Protein AF-A0A554L9P5-F1 (afdb_monomer)

Radius of gyration: 14.42 Å; Cα contacts (8 Å, |Δi|>4): 126; chains: 1; bounding box: 40×25×39 Å

Secondary structure (DSSP, 8-state):
-HHHHHHHHHHHHHHHHHHHTSSS-HHHHHHHHHHHHHHHHHHHHHHHTTT--SHHHHHHHHHHHHHHHHHHHHHHHHSHHHHHHH-SS----HHHHHHHHHHHHHHHHHHHHHH-

Structure (mmCIF, N/CA/C/O backbone):
data_AF-A0A554L9P5-F1
#
_entry.id   AF-A0A554L9P5-F1
#
loop_
_atom_site.group_PDB
_atom_site.id
_atom_site.type_symbol
_atom_site.label_atom_id
_atom_site.label_alt_id
_atom_site.label_comp_id
_atom_site.label_asym_id
_atom_site.label_entity_id
_atom_site.label_seq_id
_atom_site.pdbx_PDB_ins_code
_atom_site.Cartn_x
_atom_site.Cartn_y
_atom_site.Cartn_z
_atom_site.occupancy
_atom_site.B_iso_or_equiv
_atom_site.auth_seq_id
_atom_site.auth_comp_id
_atom_site.auth_asym_id
_atom_site.auth_atom_id
_atom_site.pdbx_PDB_model_num
ATOM 1 N N . MET A 1 1 ? -9.962 -10.202 14.310 1.00 86.75 1 MET A N 1
ATOM 2 C CA . MET A 1 1 ? -9.731 -10.252 12.843 1.00 86.75 1 MET A CA 1
ATOM 3 C C . MET A 1 1 ? -8.245 -10.369 12.484 1.00 86.75 1 MET A C 1
ATOM 5 O O . MET A 1 1 ? -7.927 -10.633 11.333 1.00 86.75 1 MET A O 1
ATOM 9 N N . LEU A 1 2 ? -7.356 -10.286 13.482 1.00 94.81 2 LEU A N 1
ATOM 10 C CA . LEU A 1 2 ? -5.898 -10.308 13.351 1.00 94.81 2 LEU A CA 1
ATOM 11 C C . LEU A 1 2 ? -5.301 -11.409 12.454 1.00 94.81 2 LEU A C 1
ATOM 13 O O . LEU A 1 2 ? -4.523 -11.118 11.557 1.00 94.81 2 LEU A O 1
ATOM 17 N N . VAL A 1 3 ? -5.639 -12.684 12.680 1.00 96.69 3 VAL A N 1
ATOM 18 C CA . VAL A 1 3 ? -5.042 -13.788 11.897 1.00 96.69 3 VAL A CA 1
ATOM 19 C C . VAL A 1 3 ? -5.467 -13.716 10.428 1.00 96.69 3 VAL A C 1
ATOM 21 O O . VAL A 1 3 ? -4.655 -13.940 9.536 1.00 96.69 3 VAL A O 1
ATOM 24 N N . ILE A 1 4 ? -6.730 -13.358 10.177 1.00 96.81 4 ILE A N 1
ATOM 25 C CA . ILE A 1 4 ? -7.280 -13.234 8.824 1.00 96.81 4 ILE A CA 1
ATOM 26 C C . ILE A 1 4 ? -6.597 -12.085 8.081 1.00 96.81 4 ILE A C 1
ATOM 28 O O . ILE A 1 4 ? -6.176 -12.286 6.946 1.00 96.81 4 ILE A O 1
ATOM 32 N N . SER A 1 5 ? -6.432 -10.918 8.715 1.00 96.69 5 SER A N 1
ATOM 33 C CA . SER A 1 5 ? -5.758 -9.782 8.079 1.00 96.69 5 SER A CA 1
ATOM 34 C C . SER A 1 5 ? -4.297 -10.089 7.755 1.00 96.69 5 SER A C 1
ATOM 36 O O . SER A 1 5 ? -3.847 -9.760 6.664 1.00 96.69 5 SER A O 1
ATOM 38 N N . ILE A 1 6 ? -3.574 -10.796 8.631 1.00 97.62 6 ILE A N 1
ATOM 39 C CA . ILE A 1 6 ? -2.193 -11.225 8.352 1.00 97.62 6 ILE A CA 1
ATOM 40 C C . ILE A 1 6 ? -2.145 -12.170 7.146 1.00 97.62 6 ILE A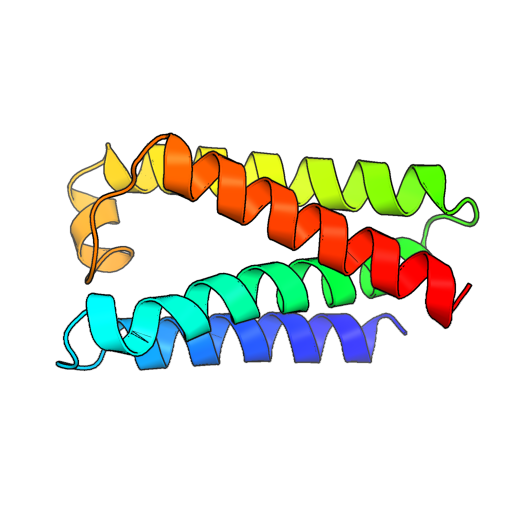 C 1
ATOM 42 O O . ILE A 1 6 ? -1.364 -11.942 6.225 1.00 97.62 6 ILE A O 1
ATOM 46 N N . ILE A 1 7 ? -2.984 -13.213 7.121 1.00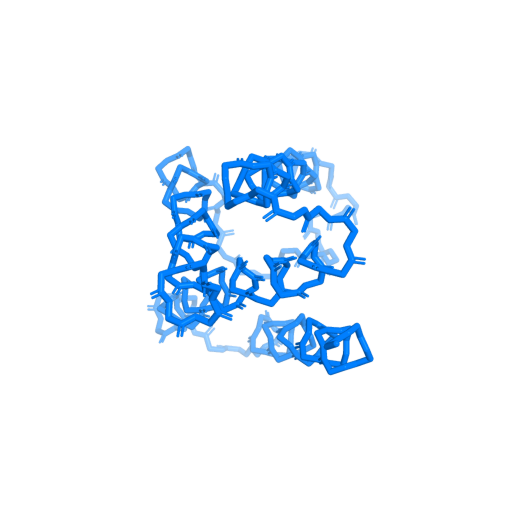 98.12 7 ILE A N 1
ATOM 47 C C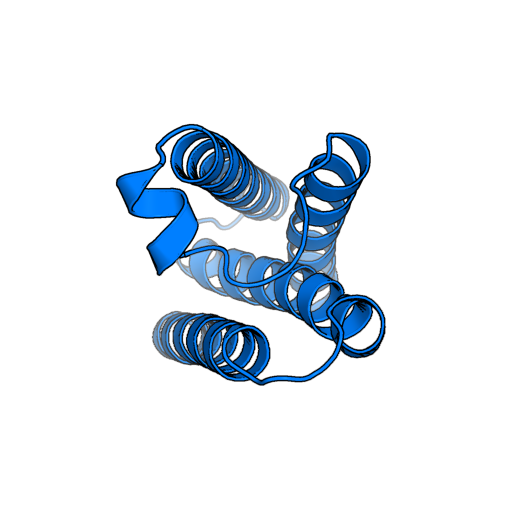A . ILE A 1 7 ? -3.028 -14.165 5.997 1.00 98.12 7 ILE A CA 1
ATOM 48 C C . ILE A 1 7 ? -3.374 -13.438 4.693 1.00 98.12 7 ILE A C 1
ATOM 50 O O . ILE A 1 7 ? -2.739 -13.684 3.669 1.00 98.12 7 ILE A O 1
ATOM 54 N N . ALA A 1 8 ? -4.348 -12.528 4.732 1.00 97.25 8 ALA A N 1
ATOM 55 C CA . ALA A 1 8 ? -4.776 -11.770 3.568 1.00 97.25 8 ALA A CA 1
ATOM 56 C C . ALA A 1 8 ? -3.678 -10.829 3.050 1.00 97.25 8 ALA A C 1
ATOM 58 O O . ALA A 1 8 ? -3.414 -10.830 1.853 1.00 97.25 8 ALA A O 1
ATOM 59 N N . LEU A 1 9 ? -2.978 -10.098 3.925 1.00 97.06 9 LEU A N 1
ATOM 60 C CA . LEU A 1 9 ? -1.853 -9.236 3.536 1.00 97.06 9 LEU A CA 1
ATOM 61 C C . LEU A 1 9 ? -0.710 -10.035 2.909 1.00 97.06 9 LEU A C 1
ATOM 63 O O . LEU A 1 9 ? -0.175 -9.650 1.870 1.00 97.06 9 LEU A O 1
ATOM 67 N N . VAL A 1 10 ? -0.372 -11.183 3.500 1.00 96.56 10 VAL A N 1
ATOM 68 C CA . VAL A 1 10 ? 0.632 -12.098 2.945 1.00 96.56 10 VAL A CA 1
ATOM 69 C C . VAL A 1 10 ? 0.201 -12.591 1.561 1.00 96.56 10 VAL A C 1
ATOM 71 O O . VAL A 1 10 ? 1.010 -12.598 0.633 1.00 96.56 10 VAL A O 1
ATOM 74 N N . ALA A 1 11 ? -1.072 -12.957 1.393 1.00 96.88 11 ALA A N 1
ATOM 75 C CA . ALA A 1 11 ? -1.610 -13.374 0.103 1.00 96.88 11 ALA A CA 1
ATOM 76 C C . ALA A 1 11 ? -1.555 -12.245 -0.939 1.00 96.88 11 ALA A C 1
ATOM 78 O O . ALA A 1 11 ? -1.069 -12.484 -2.042 1.00 96.88 11 ALA A O 1
ATOM 79 N N . VAL A 1 12 ? -1.981 -11.023 -0.592 1.00 96.06 12 VAL A N 1
ATOM 80 C CA . VAL A 1 12 ? -1.914 -9.841 -1.474 1.00 96.06 12 VAL A CA 1
ATOM 81 C C . VAL A 1 12 ? -0.479 -9.609 -1.941 1.00 96.06 12 VAL A C 1
ATOM 83 O O . VAL A 1 12 ? -0.240 -9.528 -3.145 1.00 96.06 12 VAL A O 1
ATOM 86 N N . TYR A 1 13 ? 0.484 -9.605 -1.015 1.00 92.69 13 TYR A N 1
ATOM 87 C CA . TYR A 1 13 ? 1.898 -9.423 -1.343 1.00 92.69 13 TYR A CA 1
ATOM 88 C C . TYR A 1 13 ? 2.415 -10.496 -2.308 1.00 92.69 13 TYR A C 1
ATOM 90 O O . TYR A 1 13 ? 3.006 -10.174 -3.338 1.00 92.69 13 TYR A O 1
ATOM 98 N N . PHE A 1 14 ? 2.181 -11.781 -2.019 1.00 92.44 14 PHE A N 1
ATOM 99 C CA . PHE A 1 14 ? 2.683 -12.860 -2.875 1.00 92.44 14 PHE A CA 1
ATOM 100 C C . PHE A 1 14 ? 1.989 -12.915 -4.238 1.00 92.44 14 PHE A C 1
ATOM 102 O O . PHE A 1 14 ? 2.643 -13.244 -5.228 1.00 92.44 14 PHE A O 1
ATOM 109 N N . ILE A 1 15 ? 0.702 -12.568 -4.318 1.00 92.00 15 ILE A N 1
ATOM 110 C CA . ILE A 1 15 ? -0.025 -12.459 -5.588 1.00 92.00 15 ILE A CA 1
ATOM 111 C C . ILE A 1 15 ? 0.557 -11.315 -6.424 1.00 92.00 15 ILE A C 1
ATOM 113 O O . ILE A 1 15 ? 0.935 -11.544 -7.575 1.00 92.00 15 ILE A O 1
ATOM 117 N N . ALA A 1 16 ? 0.706 -10.121 -5.841 1.00 89.81 16 ALA A N 1
ATOM 118 C CA . ALA A 1 16 ? 1.301 -8.968 -6.515 1.00 89.81 16 ALA A CA 1
ATOM 119 C C . ALA A 1 16 ? 2.738 -9.265 -6.970 1.00 89.81 16 ALA A C 1
ATOM 121 O O . ALA A 1 16 ? 3.096 -9.004 -8.117 1.00 89.81 16 ALA A O 1
ATOM 122 N N . TYR A 1 17 ? 3.542 -9.917 -6.124 1.00 87.19 17 TYR A N 1
ATOM 123 C CA . TYR A 1 17 ? 4.904 -10.331 -6.462 1.00 87.19 17 TYR A CA 1
ATOM 124 C C . TYR A 1 17 ? 4.956 -11.366 -7.597 1.00 87.19 17 TYR A C 1
ATOM 126 O O . TYR A 1 17 ? 5.808 -11.281 -8.491 1.00 87.19 17 TYR A O 1
ATOM 134 N N . ALA A 1 18 ? 4.058 -12.356 -7.577 1.00 88.38 18 ALA A N 1
ATOM 135 C CA . ALA A 1 18 ? 3.976 -13.382 -8.612 1.00 88.38 18 ALA A CA 1
ATOM 136 C C . A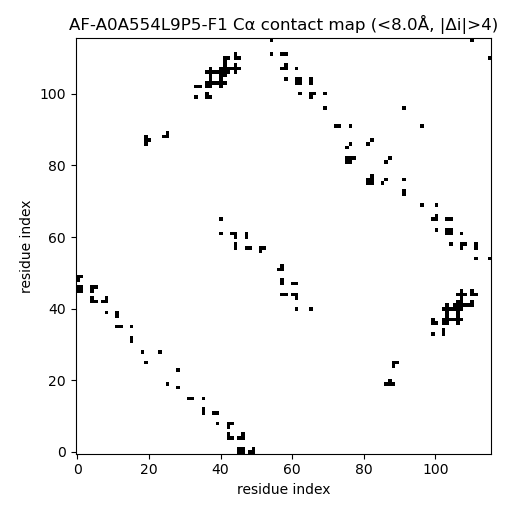LA A 1 18 ? 3.600 -12.766 -9.965 1.00 88.38 18 ALA A C 1
ATOM 138 O O . ALA A 1 18 ? 4.273 -13.041 -10.959 1.00 88.38 18 ALA A O 1
ATOM 139 N N . ILE A 1 19 ? 2.597 -11.880 -9.990 1.00 85.81 19 ILE A N 1
ATOM 140 C CA . ILE A 1 19 ? 2.193 -11.115 -11.181 1.00 85.81 19 ILE A CA 1
ATOM 141 C C . ILE A 1 19 ? 3.350 -10.225 -11.653 1.00 85.81 19 ILE A C 1
ATOM 143 O O . ILE A 1 19 ? 3.726 -10.281 -12.826 1.00 85.81 19 ILE A O 1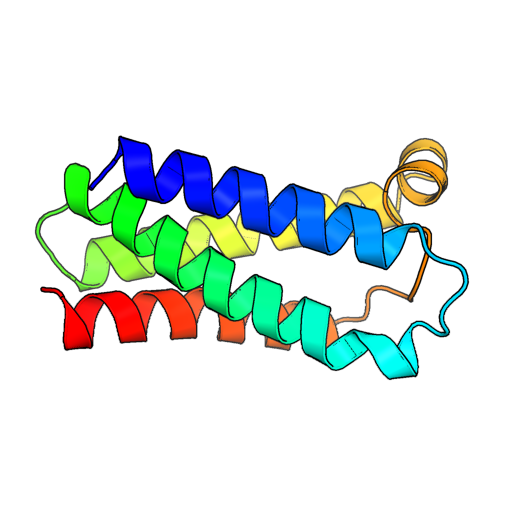
ATOM 147 N N . GLY A 1 20 ? 3.988 -9.509 -10.723 1.00 81.94 20 GLY A N 1
ATOM 148 C CA . GLY A 1 20 ? 5.196 -8.697 -10.907 1.00 81.94 20 GLY A CA 1
ATOM 149 C C . GLY A 1 20 ? 6.390 -9.441 -11.507 1.00 81.94 20 GLY A C 1
ATOM 150 O O . GLY A 1 20 ? 7.264 -8.837 -12.124 1.00 81.94 20 GLY A O 1
ATOM 151 N N . SER A 1 21 ? 6.427 -10.764 -11.361 1.00 81.81 21 SER A N 1
ATOM 152 C CA . SER A 1 21 ? 7.490 -11.623 -11.885 1.00 81.81 21 SER A CA 1
ATOM 153 C C . SER A 1 21 ? 7.164 -12.275 -13.230 1.00 81.81 21 SER A C 1
ATOM 155 O O . SER A 1 21 ? 8.017 -12.976 -13.782 1.00 81.81 21 SER A O 1
ATOM 157 N N . THR A 1 22 ? 5.958 -12.077 -13.763 1.00 82.38 22 THR A N 1
ATOM 158 C CA . THR A 1 22 ? 5.580 -12.587 -15.087 1.00 82.38 22 THR A CA 1
ATOM 159 C C . THR A 1 22 ? 6.235 -11.784 -16.217 1.00 82.38 22 THR A C 1
ATOM 161 O O . THR A 1 22 ? 6.790 -10.711 -16.007 1.00 82.38 22 THR A O 1
ATOM 164 N N . LYS A 1 23 ? 6.168 -12.304 -17.451 1.00 78.94 23 LYS A N 1
ATOM 165 C CA . LYS A 1 23 ? 6.588 -11.575 -18.663 1.00 78.94 23 LYS A CA 1
ATOM 166 C C . LYS A 1 23 ? 5.487 -10.666 -19.229 1.00 78.94 23 LYS A C 1
ATOM 168 O O . LYS A 1 23 ? 5.620 -10.195 -20.358 1.00 78.94 23 LYS A O 1
ATOM 173 N N . TYR A 1 24 ? 4.371 -10.494 -18.517 1.00 81.81 24 TYR A N 1
ATOM 174 C CA . TYR A 1 24 ? 3.288 -9.653 -19.011 1.00 81.81 24 TYR A CA 1
ATOM 175 C C . TYR A 1 24 ? 3.731 -8.185 -19.035 1.00 81.81 24 TYR A C 1
ATOM 177 O O . TYR A 1 24 ? 4.450 -7.760 -18.138 1.00 81.81 24 TYR A O 1
ATOM 185 N N . PRO A 1 25 ? 3.328 -7.399 -20.047 1.00 83.38 25 PRO A N 1
ATOM 186 C CA . PRO A 1 25 ? 3.581 -5.964 -20.044 1.00 83.38 25 PRO A CA 1
ATOM 187 C C . PRO A 1 25 ? 2.953 -5.316 -18.807 1.00 83.38 25 PRO A C 1
ATOM 189 O O . PRO A 1 25 ? 1.772 -5.553 -18.544 1.00 83.38 25 PRO A O 1
ATOM 192 N N . TYR A 1 26 ? 3.721 -4.483 -18.099 1.00 82.69 26 TYR A N 1
ATOM 193 C CA . TYR A 1 26 ? 3.287 -3.765 -16.893 1.00 82.69 26 TYR A CA 1
ATOM 194 C C . TYR A 1 26 ? 1.928 -3.079 -17.080 1.00 82.69 26 TYR A C 1
ATOM 196 O O . TYR A 1 26 ? 1.018 -3.272 -16.288 1.00 82.69 26 TYR A O 1
ATOM 204 N N . GLU A 1 27 ? 1.749 -2.391 -18.206 1.00 85.31 27 GLU A N 1
ATOM 205 C CA . GLU A 1 27 ? 0.525 -1.670 -18.578 1.00 85.31 27 GLU A CA 1
ATOM 206 C C . GLU A 1 27 ? -0.745 -2.540 -18.529 1.00 85.31 27 GLU A C 1
ATOM 208 O O . GLU A 1 27 ? -1.826 -2.049 -18.222 1.00 85.31 27 GLU A O 1
ATOM 213 N N . LYS A 1 28 ? -0.638 -3.846 -18.813 1.00 86.94 28 LYS A N 1
ATOM 214 C CA . LYS A 1 28 ? -1.791 -4.767 -18.821 1.00 86.94 28 LYS A CA 1
ATOM 215 C C . LYS A 1 28 ? -2.169 -5.276 -17.435 1.00 86.94 28 LYS A C 1
ATOM 217 O O . LYS A 1 28 ? -3.289 -5.746 -17.242 1.00 86.94 28 LYS A O 1
ATOM 222 N N . VAL A 1 29 ? -1.222 -5.236 -16.506 1.00 89.50 29 VAL A N 1
ATOM 223 C CA . VAL A 1 29 ? -1.380 -5.710 -15.127 1.00 89.50 29 VAL A CA 1
ATOM 224 C C . VAL A 1 29 ? -1.371 -4.559 -14.122 1.00 89.50 29 VAL A C 1
ATOM 226 O O . VAL A 1 29 ? -1.533 -4.805 -12.937 1.00 89.50 29 VAL A O 1
ATOM 229 N N . TYR A 1 30 ? -1.232 -3.316 -14.583 1.00 89.12 30 TYR A N 1
ATOM 230 C CA . TYR A 1 30 ? -1.161 -2.119 -13.749 1.00 89.12 30 TYR A CA 1
ATOM 231 C C . TYR A 1 30 ? -2.356 -1.995 -12.793 1.00 89.12 30 TYR A C 1
ATOM 233 O O . TYR A 1 30 ? -2.173 -1.886 -11.586 1.00 89.12 30 TYR A O 1
ATOM 241 N N . TRP A 1 31 ? -3.573 -2.189 -13.308 1.00 91.31 31 TRP A N 1
ATOM 242 C CA . TRP A 1 31 ? -4.800 -2.172 -12.505 1.00 91.31 31 TRP A CA 1
ATOM 243 C C . TRP A 1 31 ? -4.820 -3.218 -11.372 1.00 91.31 31 TRP A C 1
ATOM 245 O O . TRP A 1 31 ? -5.527 -3.041 -10.384 1.00 91.31 31 TRP A O 1
ATOM 255 N N . LEU A 1 32 ? -4.065 -4.322 -11.493 1.00 92.25 32 LEU A N 1
ATOM 256 C CA . LEU A 1 32 ? -3.942 -5.320 -10.422 1.00 92.25 32 LEU A CA 1
ATOM 257 C C . LEU A 1 32 ? -3.059 -4.812 -9.284 1.00 92.25 32 LEU A C 1
ATOM 259 O O . LEU A 1 32 ? -3.315 -5.173 -8.140 1.00 92.25 32 LEU A O 1
ATOM 263 N N . PHE A 1 33 ? -2.041 -4.002 -9.584 1.00 91.44 33 PHE A N 1
ATOM 264 C CA . PHE A 1 33 ? -1.224 -3.351 -8.560 1.00 91.44 33 PHE A CA 1
ATOM 265 C C . PHE A 1 33 ? -2.042 -2.284 -7.829 1.00 91.44 33 PHE A C 1
ATOM 267 O O . PHE A 1 33 ? -2.107 -2.321 -6.605 1.00 91.44 33 PHE A O 1
ATOM 274 N N . GLU A 1 34 ? -2.802 -1.462 -8.557 1.00 94.19 34 GLU A N 1
ATOM 275 C CA . GLU A 1 34 ? -3.747 -0.507 -7.954 1.00 94.19 34 GLU A CA 1
ATOM 276 C C . GLU A 1 34 ? -4.785 -1.219 -7.062 1.00 94.19 34 GLU A C 1
ATOM 278 O O . GLU A 1 34 ? -5.040 -0.835 -5.917 1.00 94.19 34 GLU A O 1
ATOM 283 N N . ALA A 1 35 ? -5.360 -2.326 -7.546 1.00 95.94 35 ALA A N 1
ATOM 284 C CA . ALA A 1 35 ? -6.280 -3.137 -6.754 1.00 95.94 35 ALA A CA 1
ATOM 285 C C . ALA A 1 35 ? -5.599 -3.764 -5.525 1.00 95.94 35 ALA A C 1
ATOM 287 O O . ALA A 1 35 ? -6.243 -3.925 -4.483 1.00 95.94 35 ALA A O 1
ATOM 288 N N . ALA A 1 36 ? -4.314 -4.118 -5.625 1.00 96.00 36 ALA A N 1
ATOM 289 C CA . ALA A 1 36 ? -3.537 -4.641 -4.510 1.00 96.00 36 ALA A CA 1
ATOM 290 C C . ALA A 1 36 ? -3.329 -3.582 -3.422 1.00 96.00 36 ALA A C 1
ATOM 292 O O . ALA A 1 36 ? -3.533 -3.927 -2.263 1.00 96.00 36 ALA A O 1
ATOM 293 N N . HIS A 1 37 ? -3.037 -2.324 -3.768 1.00 97.62 37 HIS A N 1
ATOM 294 C CA . HIS A 1 37 ? -2.947 -1.212 -2.808 1.00 97.62 37 HIS A CA 1
ATOM 295 C C . HIS A 1 37 ? -4.262 -1.003 -2.058 1.00 97.62 37 HIS A C 1
ATOM 297 O O . HIS A 1 37 ? -4.328 -1.117 -0.834 1.00 97.62 37 HIS A O 1
ATOM 303 N N . PHE A 1 38 ? -5.371 -0.866 -2.790 1.00 98.44 38 PHE A N 1
ATOM 304 C CA . PHE A 1 38 ? -6.692 -0.768 -2.162 1.00 98.44 38 PHE A CA 1
ATOM 305 C C . PHE A 1 38 ? -6.978 -1.939 -1.204 1.00 98.44 38 PHE A C 1
ATOM 307 O O . PHE A 1 38 ? -7.417 -1.754 -0.065 1.00 98.44 38 PHE A O 1
ATOM 314 N N . THR A 1 39 ? -6.702 -3.165 -1.652 1.00 98.06 39 THR A N 1
ATOM 315 C CA . THR A 1 39 ? -6.954 -4.379 -0.865 1.00 98.06 39 THR A CA 1
ATOM 316 C C . THR A 1 39 ? -6.018 -4.477 0.344 1.00 98.06 39 THR A C 1
ATOM 318 O O . THR A 1 39 ? -6.446 -4.883 1.427 1.00 98.06 39 THR A O 1
ATOM 321 N N . ALA A 1 40 ? -4.753 -4.084 0.193 1.00 98.19 40 ALA A N 1
ATOM 322 C CA . ALA A 1 40 ? -3.782 -4.017 1.275 1.00 98.19 40 ALA A CA 1
ATOM 323 C C . ALA A 1 40 ? -4.233 -3.004 2.328 1.00 98.19 40 ALA A C 1
ATOM 325 O O . ALA A 1 40 ? -4.343 -3.370 3.495 1.00 98.19 40 ALA A O 1
ATOM 326 N N . GLY A 1 41 ? -4.609 -1.791 1.919 1.00 98.44 41 GLY A N 1
ATOM 327 C CA . GLY A 1 41 ? -5.182 -0.765 2.787 1.00 98.44 41 GLY A CA 1
ATOM 328 C C . GLY A 1 41 ? -6.364 -1.261 3.622 1.00 98.44 41 GLY A C 1
ATOM 329 O O . GLY A 1 41 ? -6.395 -1.089 4.843 1.00 98.44 41 GLY A O 1
ATOM 330 N N . PHE A 1 42 ? -7.301 -1.974 2.990 1.00 98.62 42 PHE A N 1
ATOM 331 C CA . PHE A 1 42 ? -8.442 -2.591 3.674 1.00 98.62 42 PHE A CA 1
ATOM 332 C C . PHE A 1 42 ? -8.007 -3.592 4.758 1.00 98.62 42 PHE A C 1
ATOM 334 O O . PHE A 1 42 ? -8.498 -3.552 5.890 1.00 98.62 42 PHE A O 1
ATOM 341 N N . PHE A 1 43 ? -7.069 -4.493 4.448 1.00 98.50 43 PHE A N 1
ATOM 342 C CA . PHE A 1 43 ? -6.607 -5.493 5.415 1.00 98.50 43 PHE A CA 1
ATOM 343 C C . PHE A 1 43 ? -5.646 -4.932 6.471 1.00 98.50 43 PHE A C 1
ATOM 345 O O . PHE A 1 43 ? -5.637 -5.433 7.597 1.00 98.50 43 PHE A O 1
ATOM 352 N N . VAL A 1 44 ? -4.893 -3.873 6.168 1.00 98.50 44 VAL A N 1
ATOM 353 C CA . VAL A 1 44 ? -4.115 -3.113 7.158 1.00 98.50 44 VAL A CA 1
ATOM 354 C C . VAL A 1 44 ? -5.058 -2.446 8.159 1.00 98.50 44 VAL A C 1
ATOM 356 O O . VAL A 1 44 ? -4.856 -2.581 9.366 1.00 98.50 44 VAL A O 1
ATOM 359 N N . ALA A 1 45 ? -6.145 -1.821 7.703 1.00 98.56 45 ALA A N 1
ATOM 360 C CA . ALA A 1 45 ? -7.158 -1.270 8.603 1.00 98.56 45 ALA A CA 1
ATOM 361 C C . ALA A 1 45 ? -7.829 -2.362 9.455 1.00 98.56 45 ALA A C 1
ATOM 363 O O . ALA A 1 45 ? -7.976 -2.199 10.667 1.00 98.56 45 ALA A O 1
ATOM 364 N N . MET A 1 46 ? -8.134 -3.525 8.864 1.00 98.44 46 MET A N 1
ATOM 365 C CA . MET A 1 46 ? -8.621 -4.701 9.600 1.00 98.44 46 MET A CA 1
ATOM 366 C C . MET A 1 46 ? -7.623 -5.216 10.644 1.00 98.44 46 MET A C 1
ATOM 368 O O . MET A 1 46 ? -8.020 -5.751 11.681 1.00 98.44 46 MET A O 1
ATOM 372 N N . PHE A 1 47 ? -6.321 -5.105 10.383 1.00 98.50 47 PHE A N 1
ATOM 373 C CA . PHE A 1 47 ? -5.286 -5.423 11.360 1.00 98.50 47 PHE A CA 1
ATOM 374 C C . PHE A 1 47 ? -5.298 -4.404 12.505 1.00 98.50 47 PHE A C 1
ATOM 376 O O . PHE A 1 47 ? -5.381 -4.800 13.670 1.00 98.50 47 PHE A O 1
ATOM 383 N N . PHE A 1 48 ? -5.297 -3.110 12.186 1.00 98.50 48 PHE A N 1
ATOM 384 C CA . PHE A 1 48 ? -5.270 -2.034 13.175 1.00 98.50 48 PHE A CA 1
ATOM 385 C C . PHE A 1 48 ? -6.538 -1.929 14.026 1.00 98.50 48 PHE A C 1
ATOM 387 O O . PHE A 1 48 ? -6.441 -1.534 15.187 1.00 98.50 48 PHE A O 1
ATOM 394 N N . SER A 1 49 ? -7.692 -2.384 13.537 1.00 98.06 49 SER A N 1
ATOM 395 C CA . SER A 1 49 ? -8.924 -2.451 14.338 1.00 98.06 49 SER A CA 1
ATOM 396 C C . S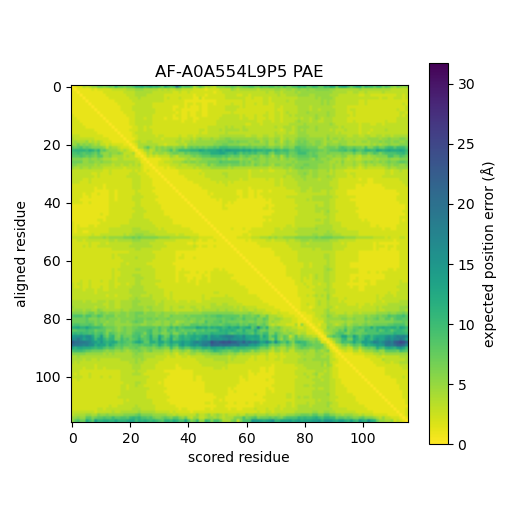ER A 1 49 ? -8.858 -3.421 15.524 1.00 98.06 49 SER A C 1
ATOM 398 O O . SER A 1 49 ? -9.713 -3.379 16.402 1.00 98.06 49 SER A O 1
ATOM 400 N N . ASN A 1 50 ? -7.842 -4.293 15.590 1.00 97.69 50 ASN A N 1
ATOM 401 C CA . ASN A 1 50 ? -7.604 -5.128 16.774 1.00 97.69 50 ASN A CA 1
ATOM 402 C C . ASN A 1 50 ? -6.862 -4.361 17.891 1.00 97.69 50 ASN A C 1
ATOM 404 O O . ASN A 1 50 ? -6.720 -4.902 18.986 1.00 97.69 50 ASN A O 1
ATOM 408 N N . PHE A 1 51 ? -6.373 -3.144 17.622 1.00 98.00 51 PHE A N 1
ATOM 409 C CA . PHE A 1 51 ? -5.555 -2.343 18.545 1.00 98.00 51 PHE A CA 1
ATOM 410 C C . PHE A 1 51 ? -6.129 -0.949 18.820 1.00 98.00 51 PHE A C 1
ATOM 412 O O . PHE A 1 51 ? -5.898 -0.407 19.898 1.00 98.00 51 PHE A O 1
ATOM 419 N N . PHE A 1 52 ? -6.880 -0.383 17.874 1.00 97.81 52 PHE A N 1
ATOM 420 C CA . PHE A 1 52 ? -7.526 0.921 17.998 1.00 97.81 52 PHE A CA 1
ATOM 421 C C . PHE A 1 52 ? -9.046 0.775 17.938 1.00 97.81 52 PHE A C 1
ATOM 423 O O . PHE A 1 52 ? -9.562 -0.045 17.179 1.00 97.81 52 PHE A O 1
ATOM 430 N N . SER A 1 53 ? -9.760 1.585 18.720 1.00 95.31 53 SER A N 1
ATOM 431 C CA . SER A 1 53 ? -11.230 1.611 18.745 1.00 95.31 53 SER A CA 1
ATOM 432 C C . SER A 1 53 ? -11.828 2.718 17.879 1.00 95.31 53 SER A C 1
ATOM 434 O O . SER A 1 53 ? -12.977 2.618 17.465 1.00 95.31 53 SER A O 1
ATOM 436 N N . GLU A 1 54 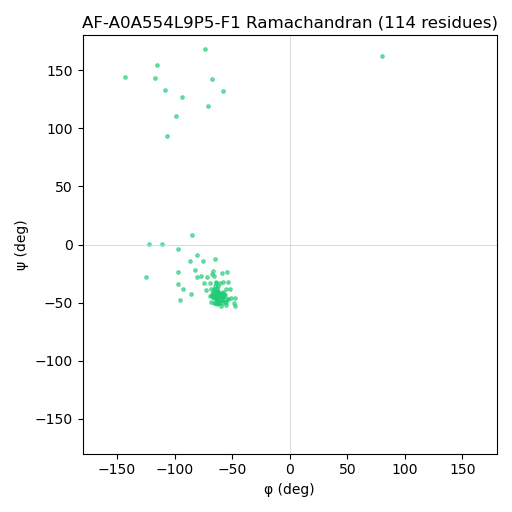? -11.070 3.782 17.609 1.00 97.94 54 GLU A N 1
ATOM 437 C CA . GLU A 1 54 ? -11.559 4.943 16.871 1.00 97.94 54 GLU A CA 1
ATOM 438 C C . GLU A 1 54 ? -11.251 4.807 15.366 1.00 97.94 54 GLU A C 1
ATOM 440 O O . GLU A 1 54 ? -10.079 4.675 14.996 1.00 97.94 54 GLU A O 1
ATOM 445 N N . PRO A 1 55 ? -12.246 4.941 14.464 1.00 98.00 55 PRO A N 1
ATOM 446 C CA . PRO A 1 55 ? -12.030 4.862 13.015 1.00 98.00 55 PRO A CA 1
ATOM 447 C C . PRO A 1 55 ? -10.921 5.788 12.497 1.00 98.00 55 PRO A C 1
ATOM 449 O O . PRO A 1 55 ? -10.120 5.400 11.648 1.00 98.00 55 PRO A O 1
ATOM 452 N N . ARG A 1 56 ? -10.818 7.003 13.057 1.00 97.94 56 ARG A N 1
ATOM 453 C CA . ARG A 1 56 ? -9.779 7.977 12.683 1.00 97.94 56 ARG A CA 1
ATOM 454 C C . ARG A 1 56 ? -8.360 7.484 12.979 1.00 97.94 56 ARG A C 1
ATOM 456 O O . ARG A 1 56 ? -7.453 7.780 12.210 1.00 97.94 56 ARG A O 1
ATOM 463 N N . GLU A 1 57 ? -8.164 6.738 14.065 1.00 98.44 57 GLU A N 1
ATOM 464 C CA . GLU A 1 57 ? -6.853 6.199 14.453 1.00 98.44 57 GLU A CA 1
ATOM 465 C C . GLU A 1 57 ? -6.452 5.055 13.521 1.00 98.44 57 GLU A C 1
ATOM 467 O O . GLU A 1 57 ? -5.308 4.986 13.082 1.00 98.44 57 GLU A O 1
ATOM 472 N N . ILE A 1 58 ? -7.418 4.217 13.139 1.00 98.56 58 ILE A N 1
ATOM 473 C CA . ILE A 1 58 ? -7.222 3.111 12.195 1.00 98.56 58 ILE A CA 1
ATOM 474 C C . ILE A 1 58 ? -6.844 3.639 10.809 1.00 98.56 58 ILE A C 1
ATOM 476 O O . ILE A 1 58 ? -5.879 3.160 10.210 1.00 98.56 58 ILE A O 1
ATOM 480 N N . VAL A 1 59 ? -7.564 4.646 10.303 1.00 98.38 59 VAL A N 1
ATOM 481 C CA . VAL A 1 59 ? -7.254 5.277 9.009 1.00 98.38 59 VAL A CA 1
ATOM 482 C C . VAL A 1 59 ? -5.897 5.981 9.060 1.00 98.38 59 VAL A C 1
ATOM 484 O O . VAL A 1 59 ? -5.096 5.806 8.146 1.00 98.38 59 VAL A O 1
ATOM 487 N N . ALA A 1 60 ? -5.591 6.712 10.137 1.00 98.56 60 ALA A N 1
ATOM 488 C CA . ALA A 1 60 ? -4.293 7.367 10.299 1.00 98.56 60 ALA A CA 1
ATOM 489 C C . ALA A 1 60 ? -3.131 6.360 10.345 1.00 98.56 60 ALA A C 1
ATOM 491 O O . ALA A 1 60 ? -2.105 6.577 9.702 1.00 98.56 60 ALA A O 1
ATOM 492 N N . ALA A 1 61 ? -3.295 5.239 11.055 1.00 98.50 61 ALA A N 1
ATOM 493 C CA . ALA A 1 61 ? -2.303 4.167 11.100 1.00 98.50 61 ALA A CA 1
ATOM 494 C C . ALA A 1 61 ? -2.136 3.484 9.731 1.00 98.50 61 ALA A C 1
ATOM 496 O O . ALA A 1 61 ? -1.014 3.184 9.325 1.00 98.50 61 ALA A O 1
ATOM 497 N N . THR A 1 62 ? -3.234 3.296 8.993 1.00 98.62 62 THR A N 1
ATOM 498 C CA . THR A 1 62 ? -3.216 2.744 7.628 1.00 98.62 62 THR A CA 1
ATOM 499 C C . THR A 1 62 ? -2.459 3.664 6.672 1.00 98.62 62 THR A C 1
ATOM 501 O O . THR A 1 62 ? -1.537 3.208 6.002 1.00 98.62 62 THR A O 1
ATOM 504 N N . PHE A 1 63 ? -2.761 4.967 6.683 1.00 98.56 63 PHE A N 1
ATOM 505 C CA . PHE A 1 63 ? -2.027 5.975 5.911 1.00 98.56 63 PHE A CA 1
ATOM 506 C C . PHE A 1 63 ? -0.537 5.996 6.272 1.00 98.56 63 PHE A C 1
ATOM 508 O O . PHE A 1 63 ? 0.311 6.048 5.388 1.00 98.56 63 PHE A O 1
ATOM 515 N N . ALA A 1 64 ? -0.198 5.928 7.564 1.00 98.44 64 ALA A N 1
ATOM 516 C CA . ALA A 1 64 ? 1.195 5.923 8.005 1.00 98.44 64 ALA A CA 1
ATOM 517 C C . ALA A 1 64 ? 1.965 4.700 7.481 1.00 98.44 64 ALA A C 1
ATOM 519 O O . ALA A 1 64 ? 3.111 4.842 7.058 1.00 98.44 64 ALA A O 1
ATOM 520 N N . ILE A 1 65 ? 1.346 3.515 7.475 1.00 98.12 65 ILE A N 1
ATOM 521 C CA . ILE A 1 65 ? 1.950 2.309 6.893 1.00 98.12 65 ILE A CA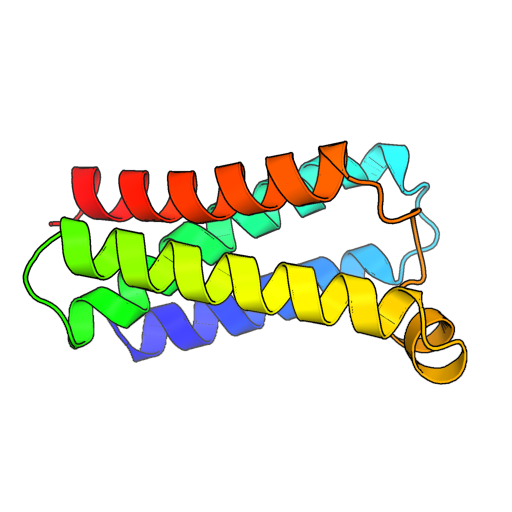 1
ATOM 522 C C . ILE A 1 65 ? 2.086 2.423 5.373 1.00 98.12 65 ILE A C 1
ATOM 524 O O . ILE A 1 65 ? 3.162 2.108 4.868 1.00 98.12 65 ILE A O 1
ATOM 528 N N . GLY A 1 66 ? 1.065 2.918 4.665 1.00 97.50 66 GLY A N 1
ATOM 529 C CA . GLY A 1 66 ? 1.151 3.177 3.222 1.00 97.50 66 GLY A CA 1
ATOM 530 C C . GLY A 1 66 ? 2.280 4.155 2.886 1.00 97.50 66 GLY A C 1
ATOM 531 O O . GLY A 1 66 ? 3.130 3.879 2.050 1.00 97.50 66 GLY A O 1
ATOM 532 N N . LEU A 1 67 ? 2.411 5.249 3.641 1.00 97.94 67 LEU A N 1
ATOM 533 C CA . LEU A 1 67 ? 3.496 6.215 3.447 1.00 97.94 67 LEU A CA 1
ATOM 534 C C . LEU A 1 67 ? 4.884 5.594 3.678 1.00 97.94 67 LEU A C 1
ATOM 536 O O . LEU A 1 67 ? 5.825 5.885 2.941 1.00 97.94 67 LEU A O 1
ATOM 540 N N . LEU A 1 68 ? 5.034 4.745 4.700 1.00 97.75 68 LEU A N 1
ATOM 541 C CA . LEU A 1 68 ? 6.288 4.025 4.941 1.00 97.75 68 LEU A CA 1
ATOM 542 C C . LEU A 1 68 ? 6.608 3.038 3.814 1.00 97.75 68 LEU A C 1
ATOM 544 O O . LEU A 1 68 ? 7.784 2.870 3.481 1.00 97.75 68 LEU A O 1
ATOM 548 N N . TRP A 1 69 ? 5.585 2.410 3.234 1.00 95.88 69 TRP A N 1
ATOM 549 C CA . TRP A 1 69 ? 5.725 1.546 2.067 1.00 95.88 69 TRP A CA 1
ATOM 550 C C . TRP A 1 69 ? 6.233 2.332 0.855 1.00 95.88 69 TRP A C 1
ATOM 552 O O . TRP A 1 69 ? 7.286 1.988 0.325 1.00 95.88 69 TRP A O 1
ATOM 562 N N . GLU A 1 70 ? 5.601 3.453 0.509 1.00 94.62 70 GLU A N 1
ATOM 563 C CA . GLU A 1 70 ? 6.029 4.320 -0.601 1.00 94.62 70 GLU A CA 1
ATOM 564 C C . GLU A 1 70 ? 7.465 4.838 -0.436 1.00 94.62 70 GLU A C 1
ATOM 566 O O . GLU A 1 70 ? 8.266 4.852 -1.375 1.00 94.62 70 GLU A O 1
ATOM 571 N N . ILE A 1 71 ? 7.848 5.218 0.788 1.00 94.25 71 ILE A N 1
ATOM 572 C CA . ILE A 1 71 ? 9.233 5.603 1.092 1.00 94.25 71 ILE A CA 1
ATOM 573 C C . ILE A 1 71 ? 10.182 4.426 0.843 1.00 94.25 71 ILE A C 1
ATOM 575 O O . ILE A 1 71 ? 11.256 4.609 0.262 1.00 94.25 71 ILE A O 1
ATOM 579 N N . TRP A 1 72 ? 9.814 3.221 1.281 1.00 93.06 72 TRP A N 1
ATOM 580 C CA . TRP A 1 72 ? 10.616 2.026 1.042 1.00 93.06 72 TRP A CA 1
ATOM 581 C C . TRP A 1 72 ? 10.741 1.719 -0.451 1.00 93.06 72 TRP A C 1
ATOM 583 O O . TRP A 1 72 ? 11.848 1.420 -0.908 1.00 93.06 72 TRP A O 1
ATOM 593 N N . GLU A 1 73 ? 9.662 1.849 -1.221 1.00 90.44 73 GLU A N 1
ATOM 594 C CA . GLU A 1 73 ? 9.684 1.637 -2.665 1.00 90.44 73 GLU A CA 1
ATOM 595 C C . GLU A 1 73 ? 10.605 2.634 -3.364 1.00 90.44 73 GLU A C 1
ATOM 597 O O . GLU A 1 73 ? 11.480 2.242 -4.144 1.00 90.44 73 GLU A O 1
ATOM 602 N N . TRP A 1 74 ? 10.505 3.914 -3.004 1.00 90.81 74 TRP A N 1
ATOM 603 C CA . TRP A 1 74 ? 11.397 4.953 -3.507 1.00 90.81 74 TRP A CA 1
ATOM 604 C C . TRP A 1 74 ? 12.868 4.657 -3.179 1.00 90.81 74 TRP A C 1
ATOM 606 O O . TRP A 1 74 ? 13.740 4.779 -4.048 1.00 90.81 74 TRP A O 1
ATOM 616 N N . ILE A 1 75 ? 13.172 4.214 -1.954 1.00 91.12 75 ILE A N 1
ATOM 617 C CA . ILE A 1 75 ? 14.530 3.797 -1.567 1.00 91.12 75 ILE A CA 1
ATOM 618 C C . ILE A 1 75 ? 14.979 2.604 -2.419 1.00 91.12 75 ILE A C 1
ATOM 620 O O . ILE A 1 75 ? 16.066 2.628 -3.004 1.00 91.12 75 ILE A O 1
ATOM 624 N N . ALA A 1 76 ? 14.156 1.562 -2.520 1.00 89.75 76 ALA A N 1
ATOM 625 C CA . ALA A 1 76 ? 14.479 0.345 -3.254 1.00 89.75 76 ALA A CA 1
ATOM 626 C C . ALA A 1 76 ? 14.654 0.607 -4.759 1.00 89.75 76 ALA A C 1
ATOM 628 O O . ALA A 1 76 ? 15.514 -0.008 -5.394 1.00 89.75 76 ALA A O 1
ATOM 629 N N . TRP A 1 77 ? 13.930 1.574 -5.321 1.00 88.56 77 TRP A N 1
ATOM 630 C CA . TRP A 1 77 ? 14.150 2.051 -6.678 1.00 88.56 77 TRP A CA 1
ATOM 631 C C . TRP A 1 77 ? 15.489 2.768 -6.816 1.00 88.56 77 TRP A C 1
ATOM 633 O O . TRP A 1 77 ? 16.227 2.503 -7.761 1.00 88.56 77 TRP A O 1
ATOM 643 N N . ASN A 1 78 ? 15.872 3.641 -5.889 1.00 88.75 78 ASN A N 1
ATOM 644 C CA . ASN A 1 78 ? 17.130 4.390 -5.994 1.00 88.75 78 ASN A CA 1
ATOM 645 C C . ASN A 1 78 ? 18.386 3.558 -5.678 1.00 88.75 78 ASN A C 1
ATOM 647 O O . ASN A 1 78 ? 19.489 3.957 -6.048 1.00 88.75 78 ASN A O 1
ATOM 651 N N . VAL A 1 79 ? 18.243 2.371 -5.082 1.00 91.38 79 VAL A N 1
ATOM 652 C CA . VAL A 1 79 ? 19.354 1.451 -4.795 1.00 91.38 79 VAL A CA 1
ATOM 653 C C . VAL A 1 79 ? 19.445 0.358 -5.878 1.00 91.38 79 VAL A C 1
ATOM 655 O O . VAL A 1 79 ? 18.611 -0.549 -5.907 1.00 91.38 79 VAL A O 1
ATOM 658 N N . PRO A 1 80 ? 20.477 0.343 -6.752 1.00 85.94 80 PRO A N 1
ATOM 659 C CA . PRO A 1 80 ? 20.525 -0.559 -7.914 1.00 85.94 80 PRO A CA 1
ATOM 660 C C . PRO A 1 80 ? 20.442 -2.059 -7.592 1.00 85.94 80 PRO A C 1
ATOM 662 O O . PRO A 1 80 ? 19.911 -2.839 -8.387 1.00 85.94 80 PRO A O 1
ATOM 665 N N . SER A 1 81 ? 20.976 -2.479 -6.441 1.00 87.94 81 SER A N 1
ATOM 666 C CA . SER A 1 81 ? 20.935 -3.874 -5.983 1.00 87.94 81 SER A CA 1
ATOM 667 C C . SER A 1 81 ? 19.541 -4.314 -5.528 1.00 87.94 81 SER A C 1
ATOM 669 O O . SER A 1 81 ? 19.221 -5.500 -5.637 1.00 87.94 81 SER A O 1
ATOM 671 N N . LEU A 1 82 ? 18.718 -3.376 -5.049 1.00 84.25 82 LEU A N 1
ATOM 672 C CA . LEU A 1 82 ? 17.330 -3.603 -4.650 1.00 84.25 82 LEU A CA 1
ATOM 673 C C . LEU A 1 82 ? 16.396 -3.481 -5.850 1.00 84.25 82 LEU A C 1
ATOM 675 O O . LEU A 1 82 ? 15.573 -4.373 -6.048 1.00 84.25 82 LEU A O 1
ATOM 679 N N . ARG A 1 83 ? 16.606 -2.479 -6.716 1.00 83.50 83 ARG A N 1
ATOM 680 C CA . ARG A 1 83 ? 15.805 -2.262 -7.929 1.00 83.50 83 ARG A CA 1
ATOM 681 C C . ARG A 1 83 ? 15.649 -3.544 -8.737 1.00 83.50 83 ARG A C 1
ATOM 683 O O . ARG A 1 83 ? 14.537 -3.955 -9.019 1.00 83.50 83 ARG A O 1
ATOM 690 N N . LYS A 1 84 ? 16.754 -4.239 -9.027 1.00 75.06 84 LYS A N 1
ATOM 691 C CA . LYS A 1 84 ? 16.741 -5.481 -9.826 1.00 75.06 84 LYS A CA 1
ATOM 692 C C . LYS A 1 84 ? 16.028 -6.662 -9.155 1.00 75.06 84 LYS A C 1
ATOM 694 O O . LYS A 1 84 ? 15.660 -7.611 -9.843 1.00 75.06 84 LYS A O 1
ATOM 699 N N . LYS A 1 85 ? 15.901 -6.656 -7.826 1.00 76.50 85 LYS A N 1
ATOM 700 C CA . LYS A 1 85 ? 15.286 -7.746 -7.051 1.00 76.50 85 LYS A CA 1
ATOM 701 C C . LYS A 1 85 ? 13.798 -7.512 -6.810 1.00 76.50 85 LYS A C 1
ATOM 703 O O . LYS A 1 85 ? 13.036 -8.476 -6.836 1.00 76.50 85 LYS A O 1
ATOM 708 N N . VAL A 1 86 ? 13.428 -6.258 -6.567 1.00 73.00 86 VAL A N 1
ATOM 709 C CA . VAL A 1 86 ? 12.081 -5.837 -6.170 1.00 73.00 86 VAL A CA 1
ATOM 710 C C . VAL A 1 86 ? 11.267 -5.391 -7.383 1.00 73.00 86 VAL A C 1
ATOM 712 O O . VAL A 1 86 ? 10.164 -5.881 -7.591 1.00 73.00 86 VAL A O 1
ATOM 715 N N . PHE A 1 87 ? 11.843 -4.546 -8.239 1.00 72.19 87 PHE A N 1
ATOM 716 C CA . PHE A 1 87 ? 11.144 -3.925 -9.361 1.00 72.19 87 PHE A CA 1
ATOM 717 C C . PHE A 1 87 ? 11.580 -4.556 -10.679 1.00 72.19 87 PHE A C 1
ATOM 719 O O . PHE A 1 87 ? 12.576 -4.173 -11.298 1.00 72.19 87 PHE A O 1
ATOM 726 N N . LYS A 1 88 ? 10.821 -5.564 -11.110 1.00 67.62 88 LYS A N 1
ATOM 727 C CA . LYS A 1 88 ? 10.973 -6.167 -12.443 1.00 67.62 88 LYS A CA 1
ATOM 728 C C . LYS A 1 88 ? 10.161 -5.438 -13.514 1.00 67.62 88 LYS A C 1
ATOM 730 O O . LYS A 1 88 ? 10.395 -5.675 -14.697 1.00 67.62 88 LYS A O 1
ATOM 735 N N . MET A 1 89 ? 9.229 -4.574 -13.112 1.00 65.62 89 MET A N 1
ATOM 736 C CA . MET A 1 89 ? 8.287 -3.896 -13.994 1.00 65.62 89 MET A CA 1
ATOM 737 C C . MET A 1 89 ? 8.027 -2.463 -13.521 1.00 65.62 89 MET A C 1
ATOM 739 O O . MET A 1 89 ? 7.970 -2.227 -12.319 1.00 65.62 89 MET A O 1
ATOM 743 N N . GLY A 1 90 ? 7.856 -1.543 -14.474 1.00 71.56 90 GLY A N 1
ATOM 744 C CA . GLY A 1 90 ? 7.433 -0.164 -14.215 1.00 71.56 90 GLY A CA 1
ATOM 745 C C . GLY A 1 90 ? 8.538 0.781 -13.735 1.00 71.56 90 GLY A C 1
ATOM 746 O O . GLY A 1 90 ? 9.620 0.369 -13.315 1.00 71.56 90 GLY A O 1
ATOM 747 N N . THR A 1 91 ? 8.264 2.076 -13.849 1.00 78.31 91 THR A N 1
ATOM 748 C CA . THR A 1 91 ? 9.045 3.156 -13.239 1.00 78.31 91 THR A CA 1
ATOM 749 C C . THR A 1 91 ? 8.228 3.749 -12.111 1.00 78.31 91 THR A C 1
ATOM 751 O O . THR A 1 91 ? 7.074 4.079 -12.348 1.00 78.31 91 THR A O 1
ATOM 754 N N . ILE A 1 92 ? 8.827 3.953 -10.939 1.00 84.44 92 ILE A N 1
ATOM 755 C CA . ILE A 1 92 ? 8.156 4.691 -9.866 1.00 84.44 92 ILE A CA 1
ATOM 756 C C . ILE A 1 92 ? 8.078 6.162 -10.265 1.00 84.44 92 ILE A C 1
ATOM 758 O O . ILE A 1 92 ? 9.113 6.808 -10.480 1.00 84.44 92 ILE A O 1
ATOM 762 N N . THR A 1 93 ? 6.859 6.683 -10.375 1.00 89.25 93 THR A N 1
ATOM 763 C CA . THR A 1 93 ? 6.597 8.100 -10.619 1.00 89.25 93 THR A CA 1
ATOM 764 C C . THR A 1 93 ? 5.869 8.718 -9.429 1.00 89.25 93 THR A C 1
ATOM 766 O O . THR A 1 93 ? 5.185 8.032 -8.679 1.00 89.25 93 THR A O 1
ATOM 769 N N . LEU A 1 94 ? 6.019 10.033 -9.235 1.00 90.44 94 LEU A N 1
ATOM 770 C CA . LEU A 1 94 ? 5.314 10.735 -8.158 1.00 90.44 94 LEU A CA 1
ATOM 771 C C . LEU A 1 94 ? 3.778 10.608 -8.270 1.00 90.44 94 LEU A C 1
ATOM 773 O O . LEU A 1 94 ? 3.149 10.409 -7.233 1.00 90.44 94 LEU A O 1
ATOM 777 N N . PRO A 1 95 ? 3.157 10.713 -9.466 1.00 93.38 95 PRO A N 1
ATOM 778 C CA . PRO A 1 95 ? 1.729 10.443 -9.618 1.00 93.38 95 PRO A CA 1
ATOM 779 C C . PRO A 1 95 ? 1.309 9.044 -9.155 1.00 93.38 95 PRO A C 1
ATOM 781 O O . PRO A 1 95 ? 0.297 8.950 -8.466 1.00 93.38 95 PRO A O 1
ATOM 784 N N . ASP A 1 96 ? 2.089 8.006 -9.478 1.00 91.44 96 ASP A N 1
ATOM 785 C CA . ASP A 1 96 ? 1.779 6.624 -9.082 1.00 91.44 96 ASP A CA 1
ATOM 786 C C . ASP A 1 96 ? 1.839 6.482 -7.556 1.00 91.44 96 ASP A C 1
ATOM 788 O O . ASP A 1 96 ? 0.837 6.141 -6.943 1.00 91.44 96 ASP A O 1
ATOM 792 N N . THR A 1 97 ? 2.928 6.933 -6.923 1.00 94.12 97 THR A N 1
ATOM 793 C CA . THR A 1 97 ? 3.064 6.935 -5.453 1.00 94.12 97 THR A CA 1
ATOM 794 C C . THR A 1 97 ? 1.922 7.672 -4.743 1.00 94.12 97 THR A C 1
ATOM 796 O O . THR A 1 97 ? 1.458 7.261 -3.679 1.00 94.12 97 THR A O 1
ATOM 799 N N . ILE A 1 98 ? 1.447 8.793 -5.302 1.00 96.06 98 ILE A N 1
ATOM 800 C CA . ILE A 1 98 ? 0.302 9.516 -4.728 1.00 96.06 98 ILE A CA 1
ATOM 801 C C . ILE A 1 98 ? -0.976 8.685 -4.859 1.00 96.06 98 ILE A C 1
ATOM 803 O O . ILE A 1 98 ? -1.768 8.642 -3.917 1.00 96.06 98 ILE A O 1
ATOM 807 N N . LEU A 1 99 ? -1.197 8.060 -6.014 1.00 96.56 99 LEU A N 1
ATOM 808 C CA . LEU A 1 99 ? -2.366 7.225 -6.256 1.00 96.56 99 LEU A CA 1
ATOM 809 C C . LEU A 1 99 ? -2.366 5.987 -5.355 1.00 96.56 99 LEU A C 1
ATOM 811 O O . LEU A 1 99 ? -3.387 5.713 -4.730 1.00 96.56 99 LEU A O 1
ATOM 815 N N . ASP A 1 100 ? -1.231 5.312 -5.218 1.00 96.19 100 ASP A N 1
ATOM 816 C CA . ASP A 1 100 ? -1.049 4.142 -4.358 1.00 96.19 100 ASP A CA 1
ATOM 817 C C . ASP A 1 100 ? -1.365 4.479 -2.895 1.00 96.19 100 ASP A C 1
ATOM 819 O O . ASP A 1 100 ? -2.200 3.826 -2.263 1.00 96.19 100 ASP A O 1
ATOM 823 N N . LEU A 1 101 ? -0.850 5.607 -2.392 1.00 97.81 101 LEU A N 1
ATOM 824 C CA . LEU A 1 101 ? -1.166 6.091 -1.046 1.00 97.81 101 LEU A CA 1
ATOM 825 C C . LEU A 1 101 ? -2.654 6.447 -0.870 1.00 97.81 101 LEU A C 1
ATOM 827 O O . LEU A 1 101 ? -3.241 6.214 0.196 1.00 97.81 101 LEU A O 1
ATOM 831 N N . VAL A 1 102 ? -3.287 7.019 -1.902 1.00 98.38 102 VAL A N 1
ATOM 832 C CA . VAL A 1 102 ? -4.733 7.292 -1.907 1.00 98.38 102 VAL A CA 1
ATOM 833 C C . VAL A 1 102 ? -5.523 5.987 -1.865 1.00 98.38 102 VAL A C 1
ATOM 835 O O . VAL A 1 102 ? -6.485 5.901 -1.102 1.00 98.38 102 VAL A O 1
ATOM 838 N N . LEU A 1 103 ? -5.125 4.974 -2.633 1.00 98.50 103 LEU A N 1
ATOM 839 C CA . LEU A 1 103 ? -5.787 3.672 -2.688 1.00 98.50 103 LEU A CA 1
ATOM 840 C C . LEU A 1 103 ? -5.646 2.912 -1.367 1.00 98.50 103 LEU A C 1
ATOM 842 O O . LEU A 1 103 ? -6.661 2.440 -0.848 1.00 98.50 103 LEU A O 1
ATOM 846 N N . ASP A 1 104 ? -4.452 2.878 -0.773 1.00 98.25 104 ASP A N 1
ATOM 847 C CA . ASP A 1 104 ? -4.211 2.307 0.560 1.00 98.25 104 ASP A CA 1
ATOM 848 C C . ASP A 1 104 ? -5.133 2.953 1.606 1.00 98.25 104 ASP A C 1
ATOM 850 O O . ASP A 1 104 ? -5.841 2.289 2.372 1.00 98.25 104 ASP A O 1
ATOM 854 N N . THR A 1 105 ? -5.182 4.284 1.611 1.00 98.50 105 THR A N 1
ATOM 855 C CA . THR A 1 105 ? -6.012 5.039 2.558 1.00 98.50 105 THR A CA 1
ATOM 856 C C . THR A 1 105 ? -7.496 4.803 2.306 1.00 98.50 105 THR A C 1
ATOM 858 O O . THR A 1 105 ? -8.266 4.618 3.250 1.00 98.50 105 THR A O 1
ATOM 861 N N . PHE A 1 106 ? -7.913 4.774 1.039 1.00 98.62 1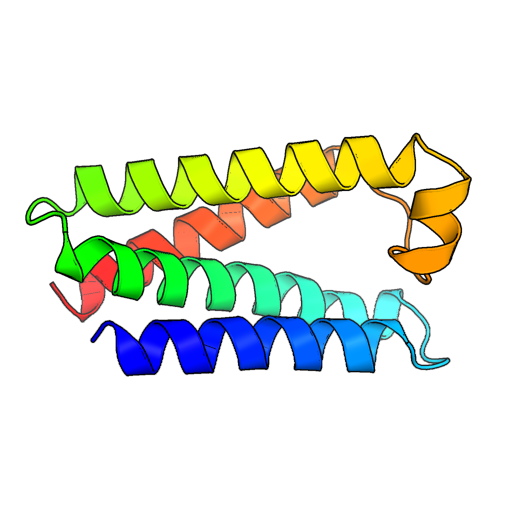06 PHE A N 1
ATOM 862 C CA . PHE A 1 106 ? -9.301 4.555 0.653 1.00 98.62 106 PHE A CA 1
ATOM 863 C C . PHE A 1 106 ? -9.782 3.153 1.037 1.00 98.62 106 PHE A C 1
ATOM 865 O O . PHE A 1 106 ? -10.879 3.020 1.579 1.00 98.62 106 PHE A O 1
ATOM 872 N N . GLY A 1 107 ? -8.950 2.124 0.861 1.00 98.38 107 GLY A N 1
ATOM 873 C CA . GLY A 1 107 ? -9.223 0.776 1.361 1.00 98.38 107 GLY A CA 1
ATOM 874 C C . GLY A 1 107 ? -9.461 0.759 2.869 1.00 98.38 107 GLY A C 1
ATOM 875 O O . GLY A 1 107 ? -10.431 0.159 3.344 1.00 98.38 107 GLY A O 1
ATOM 876 N N . GLY A 1 108 ? -8.633 1.488 3.623 1.00 98.44 108 GLY A N 1
ATOM 877 C CA . GLY A 1 108 ? -8.807 1.637 5.065 1.00 98.44 108 GLY A CA 1
ATOM 878 C C . GLY A 1 108 ? -10.105 2.351 5.452 1.00 98.44 108 GLY A C 1
ATOM 879 O O . GLY A 1 108 ? -10.831 1.877 6.326 1.00 98.44 108 GLY A O 1
ATOM 880 N N . VAL A 1 109 ? -10.454 3.440 4.761 1.00 98.50 109 VAL A N 1
ATOM 881 C CA . VAL A 1 109 ? -11.732 4.146 4.960 1.00 98.50 109 VAL A CA 1
ATOM 882 C C . VAL A 1 109 ? -12.912 3.211 4.696 1.00 98.50 109 VAL A C 1
ATOM 884 O O . VAL A 1 109 ? -13.807 3.109 5.534 1.00 98.50 109 VAL A O 1
ATOM 887 N N . VAL A 1 110 ? -12.899 2.477 3.581 1.00 98.44 110 VAL A N 1
ATOM 888 C CA . VAL A 1 110 ? -13.959 1.520 3.228 1.00 98.44 110 VAL A CA 1
ATOM 889 C C . VAL A 1 110 ? -14.120 0.447 4.304 1.00 98.44 110 VAL A C 1
ATOM 891 O O . VAL A 1 110 ? -15.249 0.160 4.699 1.00 98.44 110 VAL A O 1
ATOM 894 N N . PHE A 1 111 ? -13.022 -0.102 4.832 1.00 98.25 111 PHE A N 1
ATOM 895 C CA . PHE A 1 111 ? -13.081 -1.028 5.965 1.00 98.25 111 PHE A CA 1
ATOM 896 C C . PHE A 1 111 ? -13.818 -0.403 7.157 1.00 98.25 111 PHE A C 1
ATOM 898 O O . PHE A 1 111 ? -14.771 -0.994 7.665 1.00 98.25 111 PHE A O 1
ATOM 905 N N . THR A 1 112 ? -13.417 0.805 7.570 1.00 97.62 112 THR A N 1
ATOM 906 C CA . THR A 1 112 ? -14.017 1.468 8.737 1.00 97.62 112 THR A CA 1
ATOM 907 C C . THR A 1 112 ? -15.482 1.853 8.549 1.00 97.62 112 THR A C 1
ATOM 909 O O . THR A 1 112 ? -16.198 1.917 9.532 1.00 97.62 112 THR A O 1
ATOM 912 N N . LEU A 1 113 ? -15.944 2.094 7.318 1.00 97.50 113 LEU A N 1
ATOM 913 C CA . LEU A 1 113 ? -17.346 2.432 7.044 1.00 97.50 113 LEU A CA 1
ATOM 914 C C . LEU A 1 113 ? -18.269 1.209 6.995 1.00 97.50 113 LEU A C 1
ATOM 916 O O . LEU A 1 113 ? -19.470 1.344 7.210 1.00 97.50 113 LEU A O 1
ATOM 920 N N . ILE A 1 114 ? -17.736 0.040 6.631 1.00 95.88 114 ILE A N 1
ATOM 921 C CA . ILE A 1 114 ? -18.536 -1.176 6.424 1.00 95.88 114 ILE A CA 1
ATOM 922 C C . ILE A 1 114 ? -18.530 -2.071 7.667 1.00 95.88 114 ILE A C 1
ATOM 924 O O . ILE A 1 114 ? -19.510 -2.775 7.911 1.00 95.88 114 ILE A O 1
ATOM 928 N N . LEU A 1 115 ? -17.423 -2.102 8.417 1.00 90.88 115 LEU A N 1
ATOM 929 C CA . LEU A 1 115 ? -17.159 -3.136 9.425 1.00 90.88 115 LEU A CA 1
ATOM 930 C C . LEU A 1 115 ? -16.921 -2.609 10.848 1.00 90.88 115 LEU A C 1
ATOM 932 O O . LEU A 1 115 ? -16.701 -3.433 11.739 1.00 90.88 115 LEU A O 1
ATOM 936 N N . LEU A 1 116 ? -16.974 -1.291 11.069 1.00 85.69 116 LEU A N 1
ATOM 937 C CA . LEU A 1 116 ? -16.923 -0.646 12.389 1.00 85.69 116 LEU A CA 1
ATOM 938 C C . LEU A 1 116 ? -18.118 0.291 12.571 1.00 85.69 116 LEU A C 1
ATOM 940 O O . LEU A 1 116 ? -18.602 0.368 13.721 1.00 85.69 116 LEU A O 1
#

Solvent-accessible surface area (backbone atoms only — not comparable to full-atom values): 6085 Å² total; per-residue (Å²): 100,50,70,60,20,51,55,50,44,54,47,48,51,53,51,52,50,54,61,50,68,47,92,67,60,46,86,82,50,43,69,57,54,54,51,41,30,22,52,42,13,23,30,45,18,44,37,37,53,74,80,41,89,49,61,69,56,23,33,50,53,25,36,52,52,36,52,53,48,51,52,48,51,55,50,34,58,75,34,72,82,40,20,72,72,73,52,74,57,82,76,95,44,74,71,54,53,53,50,43,40,49,29,13,31,47,19,11,46,53,38,44,74,76,76,106

Foldseek 3Di:
DQVVLVVQLVVLVVVCVVVQPDPDACVVCVVSLLVSLLSNLLSQLVNCVVPDVDLVVSLVSQLVVLVVVLVVVVVLCVDPVSCVVRHPHDDDDPVVSVSSSVSSSNSSNVNSVPPD

Mean predicted aligned error: 3.46 Å

pLDDT: mean 92.39, std 7.51, range [65.62, 98.62]

Sequence (116 aa):
MLVISIIALVAVYFIAYAIGSTKYPYEKVYWLFEAAHFTAGFFVAMFFSNFFSEPREIVAATFAIGLLWEIWEWIAWNVPSLRKKVFKMGTITLPDTILDLVLDTFGGVVFTLILL